Protein AF-A0A428RLQ1-F1 (afdb_monomer)

Sequence (95 aa):
MSDEPIPVKTMSTLGFTLKRRFVEHAQNALTLAIKSQDPNRIAIALTISDHVLNAPSPTPDKLDQWLKVQEKFHKQVPQHWRDVNKWIYSNQGDE

pLDDT: mean 78.95, std 12.08, range [36.25, 92.62]

Mean predicted aligned error: 7.7 Å

Organism: NCBI:txid2604345

Secondary structure (DSSP, 8-state):
---PPPPP--HHHHS---HHHHHHHHHHHHHHHHHHT-HHHHHHHHHHHHHHHHSPPPPHHHHHHHHHHHHHHHSS--GGGG-HHHHT-TTS---

Foldseek 3Di:
DPPADDQDDCCVPLVDAFLLVQQVVLVVQCVVLVVVVPVVSNVVSVVSNVCSVPPQFDDLVVLVVSLVVRCVVPVDHDPCSNDCCNTRVVVPDPD

Structure (mmCIF, N/CA/C/O backbone):
data_AF-A0A428RLQ1-F1
#
_entry.id   AF-A0A428RLQ1-F1
#
loop_
_atom_site.group_PDB
_atom_site.id
_atom_site.type_symbol
_atom_site.label_atom_id
_atom_site.label_alt_id
_atom_site.label_comp_id
_atom_site.label_asym_id
_atom_site.label_entity_id
_atom_site.label_seq_id
_atom_site.pdbx_PDB_ins_code
_atom_site.Cartn_x
_atom_site.Cartn_y
_atom_site.Cartn_z
_atom_site.occupancy
_atom_site.B_iso_or_equiv
_atom_site.auth_seq_id
_atom_site.auth_comp_id
_atom_site.auth_asym_id
_atom_site.auth_atom_id
_atom_site.pdbx_PDB_model_num
ATOM 1 N N . MET A 1 1 ? -16.224 16.384 -12.813 1.00 40.09 1 MET A N 1
ATOM 2 C CA . MET A 1 1 ? -16.292 14.926 -12.597 1.00 40.09 1 MET A CA 1
ATOM 3 C C . MET A 1 1 ? -14.955 14.379 -13.056 1.00 40.09 1 MET A C 1
ATOM 5 O O . MET A 1 1 ? -14.728 14.348 -14.256 1.00 40.09 1 MET A O 1
ATOM 9 N N . SER A 1 2 ? -14.018 14.123 -12.142 1.00 47.22 2 SER A N 1
ATOM 10 C CA . SER A 1 2 ? -12.735 13.535 -12.540 1.00 47.22 2 SER A CA 1
ATOM 11 C C . SER A 1 2 ? -12.964 12.058 -12.823 1.00 47.22 2 SER A C 1
ATOM 13 O O . SER A 1 2 ? -13.110 11.272 -11.892 1.00 47.22 2 SER A O 1
ATOM 15 N N . ASP A 1 3 ? -13.018 11.712 -14.106 1.00 60.16 3 ASP A N 1
ATOM 16 C CA . ASP A 1 3 ? -13.015 10.343 -14.636 1.00 60.16 3 ASP A CA 1
ATOM 17 C C . ASP A 1 3 ? -11.606 9.726 -14.484 1.00 60.16 3 ASP A C 1
ATOM 19 O O . ASP A 1 3 ? -11.021 9.187 -15.419 1.00 60.16 3 ASP A O 1
ATOM 23 N N . GLU A 1 4 ? -10.973 9.920 -13.318 1.00 66.88 4 GLU A N 1
ATOM 24 C CA . GLU A 1 4 ? -9.626 9.407 -13.089 1.00 66.88 4 GLU A CA 1
ATOM 25 C C . GLU A 1 4 ? -9.709 7.879 -12.957 1.00 66.88 4 GLU A C 1
ATOM 27 O O . GLU A 1 4 ? -10.485 7.379 -12.133 1.00 66.88 4 GLU A O 1
ATOM 32 N N . PRO A 1 5 ? -8.936 7.118 -13.753 1.00 73.94 5 PRO A N 1
ATOM 33 C CA . PRO A 1 5 ? -8.964 5.667 -13.685 1.00 73.94 5 PRO A CA 1
ATOM 34 C C . PRO A 1 5 ? -8.578 5.203 -12.282 1.00 73.94 5 PRO A C 1
ATOM 36 O O . PRO A 1 5 ? -7.568 5.625 -11.735 1.00 73.94 5 PRO A O 1
ATOM 39 N N . ILE A 1 6 ? -9.363 4.309 -11.685 1.00 78.56 6 ILE A N 1
ATOM 40 C CA . ILE A 1 6 ? -9.007 3.726 -10.388 1.00 78.56 6 ILE A CA 1
ATOM 41 C C . ILE A 1 6 ? -7.866 2.728 -10.618 1.00 78.56 6 ILE A C 1
ATOM 43 O O . ILE A 1 6 ? -8.066 1.777 -11.376 1.00 78.56 6 ILE A O 1
ATOM 47 N N . PRO A 1 7 ? -6.703 2.870 -9.949 1.00 79.50 7 PRO A N 1
ATOM 48 C CA . PRO A 1 7 ? -5.596 1.962 -10.183 1.00 79.50 7 PRO A CA 1
ATOM 49 C C . PRO A 1 7 ? -5.949 0.524 -9.811 1.00 79.50 7 PRO A C 1
ATOM 51 O O . PRO A 1 7 ? -6.426 0.243 -8.700 1.00 79.50 7 PRO A O 1
ATOM 54 N N . VAL A 1 8 ? -5.650 -0.403 -10.721 1.00 82.00 8 VAL A N 1
ATOM 55 C CA . VAL A 1 8 ? -5.909 -1.827 -10.509 1.00 82.00 8 VAL A CA 1
ATOM 56 C C . VAL A 1 8 ? -5.037 -2.380 -9.385 1.00 82.00 8 VAL A C 1
ATOM 58 O O . VAL A 1 8 ? -3.900 -1.947 -9.170 1.00 82.00 8 VAL A O 1
ATOM 61 N N . LYS A 1 9 ? -5.563 -3.366 -8.652 1.00 78.69 9 LYS A N 1
ATOM 62 C CA . LYS A 1 9 ? -4.795 -4.083 -7.627 1.00 78.69 9 LYS A CA 1
ATOM 63 C C . LYS A 1 9 ? -3.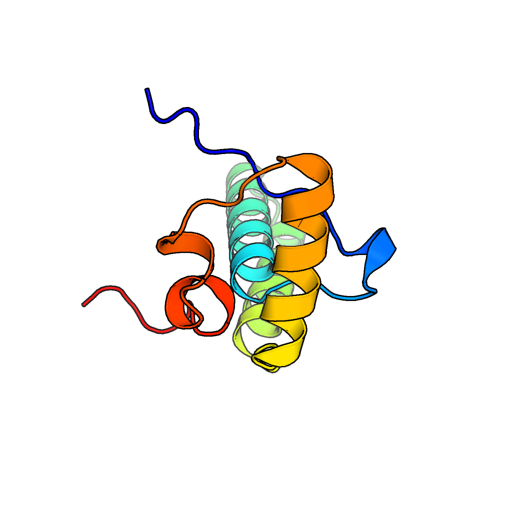717 -4.925 -8.308 1.00 78.69 9 LYS A C 1
ATOM 65 O O . LYS A 1 9 ? -4.030 -5.883 -9.002 1.00 78.69 9 LYS A O 1
ATOM 70 N N . THR A 1 10 ? -2.450 -4.596 -8.071 1.00 78.25 10 THR A N 1
ATOM 71 C CA . THR A 1 10 ? -1.306 -5.290 -8.685 1.00 78.25 10 THR A CA 1
ATOM 72 C C . THR A 1 10 ? -0.669 -6.342 -7.788 1.00 78.25 10 THR A C 1
ATOM 74 O O . THR A 1 10 ? 0.273 -6.993 -8.220 1.00 78.25 10 THR A O 1
ATOM 77 N N . MET A 1 11 ? -1.148 -6.530 -6.554 1.00 79.25 11 MET A N 1
ATOM 78 C CA . MET A 1 11 ? -0.501 -7.427 -5.588 1.00 79.25 11 MET A CA 1
ATOM 79 C C . MET A 1 11 ? -0.429 -8.874 -6.097 1.00 79.25 11 MET A C 1
ATOM 81 O O . MET A 1 11 ? 0.605 -9.515 -5.955 1.00 79.25 11 MET A O 1
ATOM 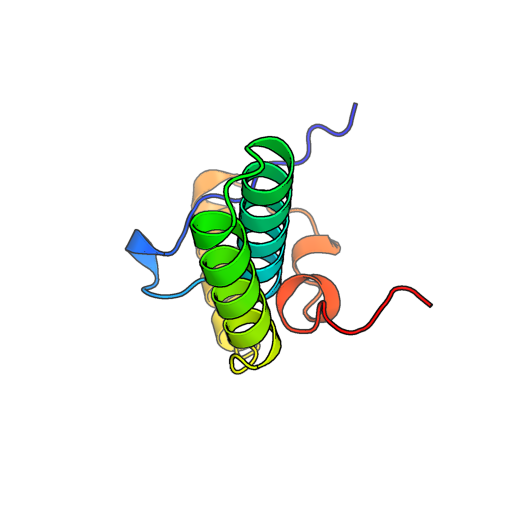85 N N . SER A 1 12 ? -1.478 -9.349 -6.773 1.00 77.12 12 SER A N 1
ATOM 86 C CA . SER A 1 12 ? -1.515 -10.682 -7.392 1.00 77.12 12 SER A CA 1
ATOM 87 C C . SER A 1 12 ? -0.609 -10.820 -8.622 1.00 77.12 12 SER A C 1
ATOM 89 O O . SER A 1 12 ? -0.240 -11.934 -8.971 1.00 77.12 12 SER A O 1
ATOM 91 N N . THR A 1 13 ? -0.251 -9.712 -9.278 1.00 79.25 13 THR A N 1
ATOM 92 C CA . THR A 1 13 ? 0.523 -9.710 -10.533 1.00 79.25 13 THR A CA 1
ATOM 93 C C . THR A 1 13 ? 2.004 -9.411 -10.306 1.00 79.25 13 THR A C 1
ATOM 95 O O . THR A 1 13 ? 2.856 -9.996 -10.961 1.00 79.25 13 THR A O 1
ATOM 98 N N . LEU A 1 14 ? 2.314 -8.484 -9.399 1.00 80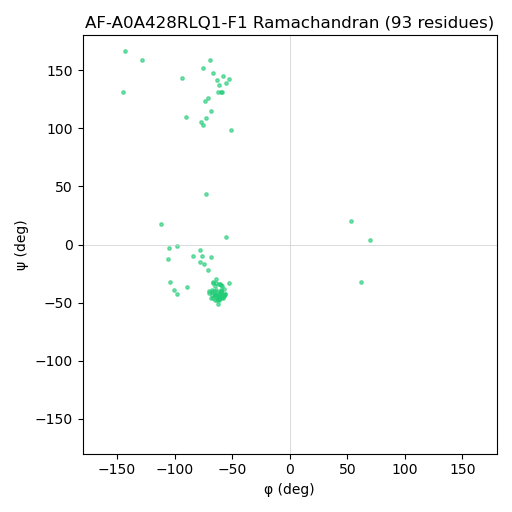.81 14 LEU A N 1
ATOM 99 C CA . LEU A 1 14 ? 3.666 -7.992 -9.129 1.00 80.81 14 LEU A CA 1
ATOM 100 C C . LEU A 1 14 ? 4.250 -8.536 -7.818 1.00 80.81 14 LEU A C 1
ATOM 102 O O . LEU A 1 14 ? 5.431 -8.348 -7.553 1.00 80.81 14 LEU A O 1
ATOM 106 N N . GLY A 1 15 ? 3.434 -9.154 -6.957 1.00 79.75 15 GLY A N 1
ATOM 107 C CA . GLY A 1 15 ? 3.860 -9.579 -5.619 1.00 79.75 15 GLY A CA 1
ATOM 108 C C . GLY A 1 15 ? 4.119 -8.418 -4.649 1.00 79.75 15 GLY A C 1
ATOM 109 O O . GLY A 1 15 ? 4.531 -8.645 -3.515 1.00 79.75 15 GLY A O 1
ATOM 110 N N . PHE A 1 16 ? 3.870 -7.171 -5.063 1.00 77.56 16 PHE A N 1
ATOM 111 C CA . PHE A 1 16 ? 3.994 -5.980 -4.225 1.00 77.56 16 PHE A CA 1
ATOM 112 C C . PHE A 1 16 ? 2.898 -4.945 -4.527 1.00 77.56 16 PHE A C 1
ATOM 114 O O . PHE A 1 16 ? 2.204 -5.001 -5.547 1.00 77.56 16 PHE A O 1
ATOM 121 N N . THR A 1 17 ? 2.765 -3.970 -3.626 1.00 75.50 17 THR A N 1
ATOM 122 C CA . THR A 1 17 ? 1.940 -2.766 -3.800 1.00 75.50 17 THR A CA 1
ATOM 123 C C . THR A 1 17 ? 2.766 -1.511 -3.510 1.00 75.50 17 THR A C 1
ATOM 125 O O . THR A 1 17 ? 3.788 -1.580 -2.827 1.00 75.50 17 THR A O 1
ATOM 128 N N . LEU A 1 18 ? 2.333 -0.361 -4.032 1.00 81.56 18 LEU A N 1
ATOM 129 C CA . LEU A 1 18 ? 2.950 0.933 -3.731 1.00 81.56 18 LEU A CA 1
ATOM 130 C C . LEU A 1 18 ? 2.558 1.427 -2.331 1.00 81.56 18 LEU A C 1
ATOM 132 O O . LEU A 1 18 ? 1.469 1.107 -1.842 1.00 81.56 18 LEU A O 1
ATOM 136 N N . LYS A 1 19 ? 3.432 2.230 -1.704 1.00 80.19 19 LYS A N 1
ATOM 137 C CA . LYS A 1 19 ? 3.277 2.679 -0.309 1.00 80.19 19 LYS A CA 1
ATOM 138 C C . LYS A 1 19 ? 1.977 3.449 -0.103 1.00 80.19 19 LYS A C 1
ATOM 140 O O . LYS A 1 19 ? 1.228 3.115 0.808 1.00 80.19 19 LYS A O 1
ATOM 145 N N . ARG A 1 20 ? 1.632 4.382 -1.000 1.00 80.50 20 ARG A N 1
ATOM 146 C CA . ARG A 1 20 ? 0.370 5.143 -0.907 1.00 80.50 20 ARG A CA 1
ATOM 147 C C . ARG A 1 20 ? -0.874 4.257 -0.861 1.00 80.50 20 ARG A C 1
ATOM 149 O O . ARG A 1 20 ? -1.745 4.484 -0.033 1.00 80.50 20 ARG A O 1
ATOM 156 N N . ARG A 1 21 ? -0.939 3.200 -1.677 1.00 76.88 21 ARG A N 1
ATOM 157 C CA . ARG A 1 21 ? -2.077 2.258 -1.666 1.00 76.88 21 ARG A CA 1
ATOM 158 C C . A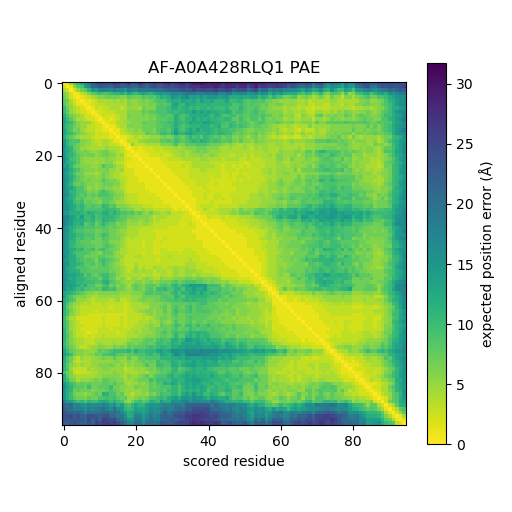RG A 1 21 ? -2.175 1.501 -0.347 1.00 76.88 21 ARG A C 1
ATOM 160 O O . ARG A 1 21 ? -3.272 1.201 0.115 1.00 76.88 21 ARG A O 1
ATOM 167 N N . PHE A 1 22 ? -1.028 1.186 0.245 1.00 79.00 22 PHE A N 1
ATOM 168 C CA . PHE A 1 22 ? -0.967 0.519 1.536 1.00 79.00 22 PHE A CA 1
ATOM 169 C C . PHE A 1 22 ? -1.426 1.464 2.661 1.00 79.00 22 PHE A C 1
ATOM 171 O O . PHE A 1 22 ? -2.223 1.053 3.503 1.00 79.00 22 PHE A O 1
ATOM 178 N N . VAL A 1 23 ? -1.038 2.747 2.603 1.00 81.75 23 VAL A N 1
ATOM 179 C CA . VAL A 1 23 ? -1.499 3.809 3.522 1.00 81.75 23 VAL A CA 1
ATOM 180 C C . VAL A 1 23 ? -3.007 4.023 3.415 1.00 81.75 23 VAL A C 1
ATOM 182 O O . VAL A 1 23 ? -3.700 3.949 4.426 1.00 81.75 23 VAL A O 1
ATOM 185 N N . GLU A 1 24 ? -3.538 4.203 2.204 1.00 83.00 24 GLU A N 1
ATOM 186 C CA . GLU A 1 24 ? -4.980 4.368 1.964 1.00 83.00 24 GLU A CA 1
ATOM 187 C C . GLU A 1 24 ? -5.785 3.184 2.519 1.00 83.00 24 GLU A C 1
ATOM 189 O O . GLU A 1 24 ? -6.832 3.358 3.145 1.00 83.00 24 GLU A O 1
ATOM 194 N N . HIS A 1 25 ? -5.297 1.958 2.314 1.00 82.31 25 HIS A N 1
ATOM 195 C CA . HIS A 1 25 ? -5.952 0.761 2.832 1.00 82.31 25 HIS A CA 1
ATOM 196 C C . HIS A 1 25 ? -5.952 0.727 4.366 1.00 82.31 25 HIS A C 1
ATOM 198 O O . HIS A 1 25 ? -6.977 0.413 4.972 1.00 82.31 25 HIS A O 1
ATOM 204 N N . ALA A 1 26 ? -4.828 1.072 4.998 1.00 84.88 26 ALA A N 1
ATOM 205 C CA . ALA A 1 26 ? -4.706 1.112 6.451 1.00 84.88 26 ALA A CA 1
ATOM 206 C C . ALA A 1 26 ? -5.607 2.186 7.082 1.00 84.88 26 ALA A C 1
ATOM 208 O O . ALA A 1 26 ? -6.333 1.897 8.031 1.00 84.88 26 ALA A O 1
ATOM 209 N N . GLN A 1 27 ? -5.650 3.387 6.499 1.00 86.69 27 GLN A N 1
ATOM 210 C CA . GLN A 1 27 ? -6.523 4.477 6.947 1.00 86.69 27 GLN A CA 1
ATOM 211 C C . GLN A 1 27 ? -8.009 4.121 6.818 1.00 86.69 27 GLN A C 1
ATOM 213 O O . GLN A 1 27 ? -8.802 4.391 7.725 1.00 86.69 27 GLN A O 1
ATOM 218 N N . ASN A 1 28 ? -8.394 3.463 5.722 1.00 87.00 28 ASN A N 1
ATOM 219 C CA . ASN A 1 28 ? -9.760 2.977 5.544 1.00 87.00 28 ASN A CA 1
ATOM 220 C C . ASN A 1 28 ? -10.111 1.894 6.572 1.00 87.00 28 ASN A C 1
ATOM 222 O O . ASN A 1 28 ? -11.186 1.945 7.170 1.00 87.00 28 ASN A O 1
ATOM 226 N N . ALA A 1 29 ? -9.202 0.947 6.824 1.00 85.62 29 ALA A N 1
ATOM 227 C CA . ALA A 1 29 ? -9.389 -0.082 7.843 1.00 85.62 29 ALA A CA 1
ATOM 228 C C . ALA A 1 29 ? -9.540 0.526 9.247 1.00 85.62 29 ALA A C 1
ATOM 230 O 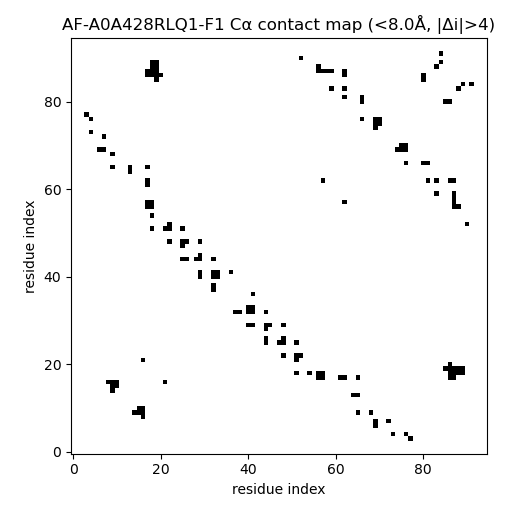O . ALA A 1 29 ? -10.446 0.136 9.983 1.00 85.62 29 ALA A O 1
ATOM 231 N N . LEU A 1 30 ? -8.724 1.530 9.587 1.00 87.25 30 LEU A N 1
ATOM 232 C CA . LEU A 1 30 ? -8.819 2.262 10.851 1.00 87.25 30 LEU A CA 1
ATOM 233 C C . LEU A 1 30 ? -10.148 3.008 10.975 1.00 87.25 30 LEU A C 1
ATOM 235 O O . LEU A 1 30 ? -10.827 2.895 11.993 1.00 87.25 30 LEU A O 1
ATOM 239 N N . THR A 1 31 ? -10.570 3.702 9.919 1.00 88.94 31 THR A N 1
ATOM 240 C CA . THR A 1 31 ? -11.860 4.407 9.886 1.00 88.94 31 THR A CA 1
ATOM 241 C C . THR A 1 31 ? -13.031 3.453 10.131 1.00 88.94 31 THR A C 1
ATOM 243 O O . THR A 1 31 ? -13.936 3.757 10.910 1.00 88.94 31 THR A O 1
ATOM 246 N N . LEU A 1 32 ? -13.023 2.283 9.487 1.00 88.00 32 LEU A N 1
ATOM 247 C CA . LEU A 1 32 ? -14.057 1.264 9.671 1.00 88.00 32 LEU A CA 1
ATOM 248 C C . LEU A 1 32 ? -14.019 0.657 11.078 1.00 88.00 32 LEU A C 1
ATOM 250 O O . LEU A 1 32 ? -15.074 0.445 11.675 1.00 88.00 32 LEU A O 1
ATOM 254 N N . ALA A 1 33 ? -12.825 0.421 11.622 1.00 89.50 33 ALA A N 1
ATOM 255 C CA . ALA A 1 33 ? -12.653 -0.080 12.978 1.00 89.50 3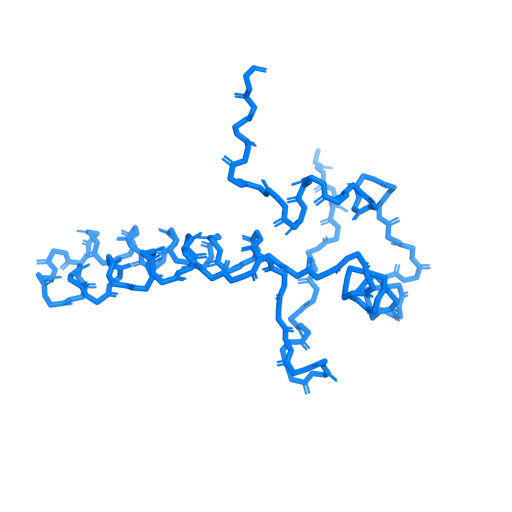3 ALA A CA 1
ATOM 256 C C . ALA A 1 33 ? -13.212 0.902 14.020 1.00 89.50 33 ALA A C 1
ATOM 258 O O . ALA A 1 33 ? -14.009 0.498 14.867 1.00 89.50 33 ALA A O 1
ATOM 259 N N . ILE A 1 34 ? -12.894 2.196 13.898 1.00 89.69 34 ILE A N 1
ATOM 260 C CA . ILE A 1 34 ? -13.418 3.256 14.774 1.00 89.69 34 ILE A CA 1
ATOM 261 C C . ILE A 1 34 ? -14.948 3.310 14.701 1.00 89.69 34 ILE A C 1
ATOM 263 O O . ILE A 1 34 ? -15.612 3.330 15.736 1.00 89.69 34 ILE A O 1
ATOM 267 N N . LYS A 1 35 ? -15.526 3.264 13.492 1.00 92.62 35 LYS A N 1
ATOM 268 C CA . LYS A 1 35 ? -16.989 3.234 13.307 1.00 92.62 35 LYS A CA 1
ATOM 269 C C . LYS A 1 35 ? -17.648 2.016 13.952 1.00 92.62 35 LYS A C 1
ATOM 271 O O . LYS A 1 35 ? -18.773 2.126 14.423 1.00 92.62 35 LYS A O 1
ATOM 276 N N . SER A 1 36 ? -16.966 0.871 13.970 1.00 91.06 36 SER A N 1
ATOM 277 C CA . SER A 1 36 ? -17.480 -0.348 14.604 1.00 91.06 36 SER A CA 1
ATOM 278 C C . SER A 1 36 ? -17.390 -0.348 16.132 1.00 91.06 36 SER A C 1
ATOM 280 O O . SER A 1 36 ? -17.953 -1.246 16.747 1.00 91.06 36 SER A O 1
ATOM 282 N N . GLN A 1 37 ? -16.690 0.626 16.735 1.00 90.38 37 GLN A N 1
ATOM 283 C CA . GLN A 1 37 ? -16.437 0.720 18.182 1.00 90.38 37 GLN A CA 1
ATOM 284 C C . GLN A 1 37 ? -15.829 -0.555 18.800 1.00 90.38 37 GLN A C 1
ATOM 286 O O . GLN A 1 37 ? -15.890 -0.759 20.009 1.00 90.38 37 GLN A O 1
ATOM 291 N N . ASP A 1 38 ? -15.222 -1.410 17.974 1.00 91.25 38 ASP A N 1
ATOM 292 C CA . ASP A 1 38 ? -14.596 -2.657 18.396 1.00 91.25 38 ASP A CA 1
ATOM 293 C C . ASP A 1 38 ? -13.117 -2.387 18.733 1.00 91.25 38 ASP A C 1
ATOM 295 O O . ASP A 1 38 ? -12.315 -2.125 17.825 1.00 91.25 38 ASP A O 1
ATOM 299 N N . PRO A 1 39 ? -12.726 -2.447 20.018 1.00 88.75 39 PRO A N 1
ATOM 300 C CA . PRO A 1 39 ? -11.370 -2.116 20.442 1.00 88.75 39 PRO A CA 1
ATOM 301 C C . PRO A 1 39 ? -10.316 -3.068 19.862 1.00 88.75 39 PRO A C 1
ATOM 303 O O . PRO A 1 39 ? -9.198 -2.633 19.586 1.00 88.75 39 PRO A O 1
ATOM 306 N N . ASN A 1 40 ? -10.660 -4.334 19.599 1.00 91.12 40 ASN A N 1
ATOM 307 C CA . ASN A 1 40 ? -9.730 -5.284 18.987 1.00 91.12 40 ASN A CA 1
ATOM 308 C C . ASN A 1 40 ? -9.472 -4.923 17.524 1.00 91.12 40 ASN A C 1
ATOM 310 O O . ASN A 1 40 ? -8.329 -4.935 17.069 1.00 91.12 40 ASN A O 1
ATOM 314 N N . ARG A 1 41 ? -10.519 -4.540 16.783 1.00 89.25 41 ARG A N 1
ATOM 315 C CA . ARG A 1 41 ? -10.363 -4.068 15.398 1.00 89.25 41 ARG A CA 1
ATOM 316 C C . ARG A 1 41 ? -9.565 -2.777 15.324 1.00 89.25 41 ARG A C 1
ATOM 318 O O . ARG A 1 41 ? -8.758 -2.625 14.410 1.00 89.25 41 ARG A O 1
ATOM 325 N N . ILE A 1 42 ? -9.775 -1.864 16.273 1.00 90.38 42 ILE A N 1
ATOM 326 C CA . ILE A 1 42 ? -9.025 -0.606 16.344 1.00 90.38 42 ILE A CA 1
ATOM 327 C C . ILE A 1 42 ? -7.542 -0.901 16.586 1.00 90.38 42 ILE A C 1
ATOM 329 O O . ILE A 1 42 ? -6.705 -0.404 15.835 1.00 90.38 42 ILE A O 1
ATOM 333 N N . ALA A 1 43 ? -7.212 -1.761 17.555 1.00 90.50 43 ALA A N 1
ATOM 334 C CA . ALA A 1 43 ? -5.831 -2.152 17.832 1.00 90.50 43 ALA A CA 1
ATOM 335 C C . ALA A 1 43 ? -5.149 -2.779 16.601 1.00 90.50 43 ALA A C 1
ATOM 337 O O . ALA A 1 43 ? -4.056 -2.363 16.225 1.00 90.50 43 ALA A O 1
ATOM 338 N N . ILE A 1 44 ? -5.827 -3.704 15.912 1.00 88.12 44 ILE A N 1
ATOM 339 C CA . ILE A 1 44 ? -5.311 -4.331 14.684 1.00 88.12 44 ILE A CA 1
ATOM 340 C C . ILE A 1 44 ? -5.074 -3.287 13.587 1.00 88.12 44 ILE A C 1
ATOM 342 O O . ILE A 1 44 ? -4.026 -3.291 12.941 1.00 88.12 44 ILE A O 1
ATOM 346 N N . ALA A 1 45 ? -6.023 -2.375 13.367 1.00 88.25 45 ALA A N 1
ATOM 347 C CA . ALA A 1 45 ? -5.894 -1.350 12.338 1.00 88.25 45 ALA A CA 1
ATOM 348 C C . ALA A 1 45 ? -4.766 -0.345 12.637 1.00 88.25 45 ALA A C 1
ATOM 350 O O . ALA A 1 45 ? -4.095 0.117 11.709 1.00 88.25 45 ALA A O 1
ATOM 351 N N . LEU A 1 46 ? -4.518 -0.044 13.916 1.00 88.75 46 LEU A N 1
ATOM 352 C CA . LEU A 1 46 ? -3.377 0.764 14.352 1.00 88.75 46 LEU A CA 1
ATOM 353 C C . LEU A 1 46 ? -2.048 0.047 14.091 1.00 88.75 46 LEU A C 1
ATOM 355 O O . LEU A 1 46 ? -1.152 0.651 13.508 1.00 88.75 46 LEU A O 1
ATOM 359 N N . THR A 1 47 ? -1.936 -1.243 14.422 1.00 88.56 47 THR A N 1
ATOM 360 C CA . THR A 1 47 ? -0.740 -2.045 14.108 1.00 88.56 47 THR A CA 1
ATOM 361 C C . THR A 1 47 ? -0.472 -2.104 12.604 1.00 88.56 47 THR A C 1
ATOM 363 O O . THR A 1 47 ? 0.670 -1.960 12.175 1.00 88.56 47 THR A O 1
ATOM 366 N N . ILE A 1 48 ? -1.518 -2.273 11.787 1.00 85.56 48 ILE A N 1
ATOM 367 C CA . ILE A 1 48 ? -1.387 -2.249 10.324 1.00 85.56 48 ILE A CA 1
ATOM 368 C C . ILE A 1 48 ? -0.876 -0.880 9.866 1.00 85.56 48 ILE A C 1
ATOM 370 O O . ILE A 1 48 ? 0.057 -0.822 9.072 1.00 85.56 48 ILE A O 1
ATOM 374 N N . SER A 1 49 ? -1.450 0.209 10.381 1.00 85.06 49 SER A N 1
ATOM 375 C CA . SER A 1 49 ? -1.053 1.576 10.020 1.00 85.06 49 SER A CA 1
ATOM 376 C C . SER A 1 49 ? 0.406 1.867 10.376 1.00 85.06 49 SER A C 1
ATOM 378 O O . SER A 1 49 ? 1.134 2.395 9.540 1.00 85.06 49 SER A O 1
ATOM 380 N N . ASP A 1 50 ? 0.855 1.468 11.566 1.00 84.50 50 ASP A N 1
ATOM 381 C CA . ASP A 1 50 ? 2.254 1.609 11.980 1.00 84.50 50 ASP A CA 1
ATOM 382 C C . ASP A 1 50 ? 3.197 0.814 11.063 1.00 84.50 50 ASP A C 1
ATOM 384 O O . ASP A 1 50 ? 4.160 1.358 10.517 1.00 84.50 50 ASP A O 1
ATOM 388 N N . HIS A 1 51 ? 2.859 -0.450 10.786 1.00 83.31 51 HIS A N 1
ATOM 389 C CA . HIS A 1 51 ? 3.647 -1.291 9.891 1.00 83.31 51 HIS A CA 1
ATOM 390 C C . HIS A 1 51 ? 3.758 -0.691 8.484 1.00 83.31 51 HIS A C 1
ATOM 392 O O . HIS A 1 51 ? 4.824 -0.715 7.876 1.00 83.31 51 HIS A O 1
ATOM 398 N N . VAL A 1 52 ? 2.672 -0.116 7.966 1.00 81.25 52 VAL A N 1
ATOM 399 C CA . VAL A 1 52 ? 2.641 0.547 6.657 1.00 81.25 52 VAL A CA 1
ATOM 400 C C . VAL A 1 52 ? 3.544 1.782 6.623 1.00 81.25 52 VAL A C 1
ATOM 402 O O . VAL A 1 52 ? 4.259 1.998 5.641 1.00 81.25 52 VAL A O 1
ATOM 405 N N . LEU A 1 53 ? 3.512 2.605 7.674 1.00 76.31 53 LEU A N 1
ATOM 406 C CA . LEU A 1 53 ? 4.319 3.823 7.758 1.00 76.31 53 LEU A CA 1
ATOM 407 C C . LEU A 1 53 ? 5.814 3.496 7.814 1.00 76.31 53 LEU A C 1
ATOM 409 O O . LEU A 1 53 ? 6.603 4.145 7.117 1.00 76.31 53 LEU A O 1
ATOM 413 N N . ASN A 1 54 ? 6.163 2.447 8.561 1.00 78.31 54 ASN A N 1
ATOM 414 C CA . ASN A 1 54 ? 7.525 1.953 8.746 1.00 78.31 54 ASN A CA 1
ATOM 415 C C . ASN A 1 54 ? 7.999 1.005 7.628 1.00 78.31 54 ASN A C 1
ATOM 417 O O . ASN A 1 54 ? 9.185 0.684 7.552 1.00 78.31 54 ASN A O 1
ATOM 421 N N . ALA A 1 55 ? 7.106 0.572 6.732 1.00 73.31 55 ALA A N 1
ATOM 422 C CA . ALA A 1 55 ? 7.471 -0.282 5.611 1.00 73.31 55 ALA A CA 1
ATOM 423 C C . ALA A 1 55 ? 8.451 0.439 4.665 1.00 73.31 55 ALA A C 1
ATOM 425 O O . ALA A 1 55 ? 8.287 1.642 4.389 1.00 73.31 55 ALA A O 1
ATOM 426 N N . PRO A 1 56 ? 9.445 -0.292 4.120 1.00 69.75 56 PRO A N 1
ATOM 427 C CA . PRO A 1 56 ? 10.392 0.270 3.174 1.00 69.75 56 PRO A CA 1
ATOM 428 C C . PRO A 1 56 ? 9.642 0.810 1.959 1.00 69.75 56 PRO A C 1
ATOM 430 O O . PRO A 1 56 ? 8.790 0.134 1.374 1.00 69.75 56 PRO A O 1
ATOM 433 N N . SER A 1 57 ? 9.964 2.044 1.579 1.00 69.31 57 SER A N 1
ATOM 434 C CA . SER A 1 57 ? 9.387 2.644 0.386 1.00 69.31 57 SER A CA 1
ATOM 435 C C . SER A 1 57 ? 9.777 1.821 -0.852 1.00 69.31 57 SER A C 1
ATOM 437 O O . SER A 1 57 ? 10.926 1.386 -0.968 1.00 69.31 57 SER A O 1
ATOM 439 N N . PRO A 1 58 ? 8.838 1.567 -1.781 1.00 71.62 58 PRO A N 1
ATOM 440 C CA . PRO A 1 58 ? 9.155 0.878 -3.023 1.00 71.62 58 PRO A CA 1
ATOM 441 C C . PRO A 1 58 ? 10.232 1.644 -3.802 1.00 71.62 58 PRO A C 1
ATOM 443 O O . PRO A 1 58 ? 10.267 2.866 -3.782 1.00 71.62 58 PRO A O 1
ATOM 446 N N . THR A 1 59 ? 11.127 0.946 -4.494 1.00 78.88 59 THR A N 1
ATOM 447 C CA . THR A 1 59 ? 12.126 1.607 -5.344 1.00 78.88 59 THR A CA 1
ATOM 448 C C . THR A 1 59 ? 11.458 2.250 -6.569 1.00 78.88 59 THR A C 1
ATOM 450 O O . THR A 1 59 ? 10.378 1.808 -6.970 1.00 78.88 59 THR A O 1
ATOM 453 N N . PRO A 1 60 ? 12.088 3.244 -7.222 1.00 79.75 60 PRO A N 1
ATOM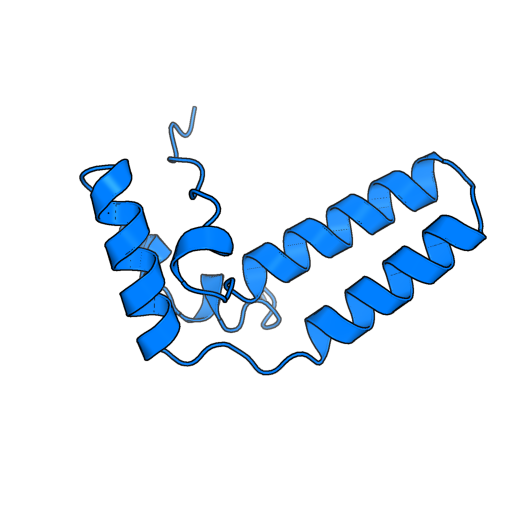 454 C CA . PRO A 1 60 ? 11.580 3.805 -8.479 1.00 79.75 60 PRO A CA 1
ATOM 455 C C . PRO A 1 60 ? 11.305 2.746 -9.562 1.00 79.75 60 PRO A C 1
ATOM 457 O O . PRO A 1 60 ? 10.324 2.852 -10.290 1.00 79.75 60 PRO A O 1
ATOM 460 N N . ASP A 1 61 ? 12.097 1.669 -9.601 1.00 84.75 61 ASP A N 1
ATOM 461 C CA . ASP A 1 61 ? 11.867 0.516 -10.486 1.00 84.75 61 ASP A CA 1
ATOM 462 C C . ASP A 1 61 ? 10.503 -0.161 -10.241 1.00 84.75 61 ASP A C 1
ATOM 464 O O . ASP A 1 61 ? 9.775 -0.484 -11.177 1.00 84.75 61 ASP A O 1
ATOM 468 N N . LYS A 1 62 ? 10.086 -0.290 -8.975 1.00 83.06 62 LYS A N 1
ATOM 469 C CA . LYS A 1 62 ? 8.767 -0.835 -8.623 1.00 83.06 62 LYS A CA 1
ATOM 470 C C . LYS A 1 62 ? 7.622 0.072 -9.075 1.00 83.06 62 LYS A C 1
ATOM 472 O O . LYS A 1 62 ? 6.552 -0.437 -9.409 1.00 83.06 62 LYS A O 1
ATOM 477 N N . LEU A 1 63 ? 7.824 1.392 -9.099 1.00 85.94 63 LEU A N 1
ATOM 478 C CA . LEU A 1 63 ? 6.841 2.313 -9.673 1.00 85.94 63 LEU A CA 1
ATOM 479 C C . LEU A 1 63 ? 6.724 2.122 -11.184 1.00 85.94 63 LEU A C 1
ATOM 481 O O . LEU A 1 63 ? 5.605 2.053 -11.681 1.00 85.94 63 LEU A O 1
ATOM 485 N N . ASP A 1 64 ? 7.837 1.969 -11.898 1.00 86.31 64 ASP A N 1
ATOM 486 C CA . ASP A 1 64 ? 7.822 1.707 -13.341 1.00 86.31 64 ASP A CA 1
ATOM 487 C C . ASP A 1 64 ? 7.103 0.386 -13.674 1.00 86.31 64 ASP A C 1
ATOM 489 O O . ASP A 1 64 ? 6.212 0.347 -14.525 1.00 86.31 64 ASP A O 1
ATOM 493 N N . GLN A 1 65 ? 7.392 -0.684 -12.926 1.00 87.56 65 GLN A N 1
ATOM 494 C CA . GLN A 1 65 ? 6.677 -1.959 -13.047 1.00 87.56 65 GLN A CA 1
ATOM 495 C C . GLN A 1 65 ? 5.174 -1.816 -12.770 1.00 87.56 65 GLN A C 1
ATOM 497 O O . GLN A 1 65 ? 4.350 -2.395 -13.483 1.00 87.56 65 GLN A O 1
ATOM 502 N N . TRP A 1 66 ? 4.800 -1.033 -11.756 1.00 88.12 66 TRP A N 1
ATOM 503 C CA . TRP A 1 66 ? 3.400 -0.753 -11.455 1.00 88.12 66 TRP A CA 1
ATOM 504 C C . TRP A 1 66 ? 2.722 0.032 -12.580 1.00 88.12 66 TRP A C 1
ATOM 506 O O . TRP A 1 66 ? 1.664 -0.395 -13.043 1.00 88.12 66 TRP A O 1
ATOM 516 N N . LEU A 1 67 ? 3.342 1.108 -13.077 1.00 88.00 67 LEU A N 1
ATOM 517 C CA . LEU A 1 67 ? 2.831 1.918 -14.188 1.00 88.00 67 LEU A CA 1
ATOM 518 C C . LEU A 1 67 ? 2.614 1.069 -15.441 1.00 88.00 67 LEU A C 1
ATOM 520 O O . LEU A 1 67 ? 1.539 1.132 -16.028 1.00 88.00 67 LEU A O 1
ATOM 524 N N . LYS A 1 68 ? 3.566 0.194 -15.784 1.00 89.31 68 LYS A N 1
ATOM 525 C CA . LYS A 1 68 ? 3.438 -0.749 -16.906 1.00 89.31 68 LYS A CA 1
ATOM 526 C C . LYS A 1 68 ? 2.221 -1.657 -16.779 1.00 89.31 68 LYS A C 1
ATOM 528 O O . LYS A 1 68 ? 1.579 -1.971 -17.779 1.00 89.31 68 LYS A O 1
ATOM 533 N N . VAL A 1 69 ? 1.895 -2.116 -15.569 1.00 88.12 69 VAL A N 1
ATOM 534 C CA . VAL A 1 69 ? 0.671 -2.898 -15.352 1.00 88.12 69 VAL A CA 1
ATOM 535 C C . VAL A 1 69 ? -0.553 -2.013 -15.549 1.00 88.12 69 VAL A C 1
ATOM 537 O O . VAL A 1 69 ? -1.450 -2.408 -16.283 1.00 88.12 69 VAL A O 1
ATOM 540 N N . GLN A 1 70 ? -0.581 -0.809 -14.978 1.00 87.38 70 GLN A N 1
ATOM 541 C CA . GLN A 1 70 ? -1.706 0.116 -15.147 1.00 87.38 70 GLN A CA 1
ATOM 542 C C . GLN A 1 70 ? -1.949 0.489 -16.621 1.00 87.38 70 GLN A C 1
ATOM 544 O O . GLN A 1 70 ? -3.092 0.481 -17.073 1.00 87.38 70 GLN A O 1
ATOM 549 N N . GLU A 1 71 ? -0.892 0.737 -17.399 1.00 88.12 71 GLU A N 1
ATOM 550 C CA . GLU A 1 71 ? -0.971 1.048 -18.834 1.00 88.12 71 GLU A CA 1
ATOM 551 C C . GLU A 1 71 ? -1.599 -0.099 -19.639 1.00 88.12 71 GLU A C 1
ATOM 553 O O . GLU A 1 71 ? -2.373 0.156 -20.562 1.00 88.12 71 GLU A O 1
ATOM 558 N N . LYS A 1 72 ? -1.365 -1.361 -19.250 1.00 86.44 72 LYS A N 1
ATOM 559 C CA . LYS A 1 72 ? -2.028 -2.519 -19.878 1.00 86.44 72 LYS A CA 1
ATOM 560 C C . LYS A 1 72 ? -3.543 -2.523 -19.670 1.00 86.44 72 LYS A C 1
ATOM 562 O O . LYS A 1 72 ? -4.261 -2.992 -20.548 1.00 86.44 72 LYS A O 1
ATOM 567 N N . PHE A 1 73 ? -4.029 -2.021 -18.534 1.00 82.94 73 PHE A N 1
ATOM 568 C CA . PHE A 1 73 ? -5.462 -1.989 -18.221 1.00 82.94 73 PHE A CA 1
ATOM 569 C C . PHE A 1 73 ? -6.153 -0.716 -18.719 1.00 82.94 73 PHE A C 1
ATOM 571 O O . PHE A 1 73 ? -7.287 -0.783 -19.185 1.00 82.94 73 PHE A O 1
ATOM 578 N N . HIS A 1 74 ? -5.477 0.433 -18.658 1.00 80.38 74 HIS A N 1
ATOM 579 C CA . HIS A 1 74 ? -6.080 1.738 -18.938 1.00 80.38 74 HIS A CA 1
ATOM 580 C C . HIS A 1 74 ? -5.702 2.335 -20.301 1.00 80.38 74 HIS A C 1
ATOM 582 O O . HIS A 1 74 ? -6.216 3.393 -20.649 1.00 80.38 74 HIS A O 1
ATOM 588 N N . LYS A 1 75 ? -4.835 1.680 -21.092 1.00 77.12 75 LYS A N 1
ATOM 589 C CA . LYS A 1 75 ? -4.221 2.169 -22.353 1.00 77.12 75 LYS A CA 1
ATOM 590 C C . LYS A 1 75 ? -3.346 3.421 -22.198 1.00 77.12 75 LYS A C 1
ATOM 592 O O . LYS A 1 75 ? -2.360 3.555 -22.914 1.00 77.12 75 LYS A O 1
ATOM 597 N N . GLN A 1 76 ? -3.675 4.314 -21.269 1.00 78.88 76 GLN A N 1
ATOM 598 C CA . GLN A 1 76 ? -2.899 5.483 -20.883 1.00 78.88 76 GLN A CA 1
ATOM 599 C C . GLN A 1 76 ? -3.065 5.727 -19.379 1.00 78.88 76 GLN A C 1
ATOM 601 O O . GLN A 1 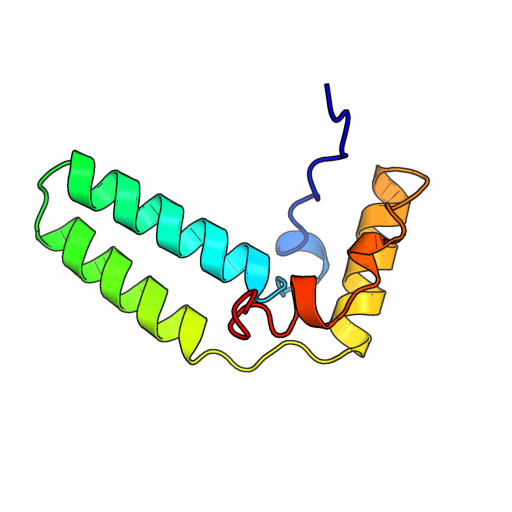76 ? -4.180 5.735 -18.861 1.00 78.88 76 GLN A O 1
ATOM 606 N N . VAL A 1 77 ? -1.949 5.926 -18.679 1.00 83.56 77 VAL A N 1
ATOM 607 C CA . VAL A 1 77 ? -1.948 6.341 -17.269 1.00 83.56 77 VAL A CA 1
ATOM 608 C C . VAL A 1 77 ? -1.859 7.864 -17.166 1.00 83.56 77 VAL A C 1
ATOM 610 O O . VAL A 1 77 ? -1.142 8.481 -17.960 1.00 83.56 77 VAL A O 1
ATOM 613 N N . PRO A 1 78 ? -2.535 8.492 -16.189 1.00 83.88 78 PRO A N 1
ATOM 614 C CA . PRO A 1 78 ? -2.394 9.921 -15.944 1.00 83.88 78 PRO A CA 1
ATOM 615 C C . PRO A 1 78 ? -0.931 10.315 -15.710 1.00 83.88 78 PRO A C 1
ATOM 617 O O . PRO A 1 78 ? -0.203 9.632 -14.990 1.00 83.88 78 PRO A O 1
ATOM 620 N N . GLN A 1 79 ? -0.488 11.444 -16.272 1.00 81.56 79 GLN A N 1
ATOM 621 C CA . GLN A 1 79 ? 0.914 11.876 -16.165 1.00 81.56 79 GLN A CA 1
ATOM 622 C C . GLN A 1 79 ? 1.360 12.061 -14.710 1.00 81.56 79 GLN A C 1
ATOM 624 O O . GLN A 1 79 ? 2.476 11.699 -14.347 1.00 81.56 79 GLN A O 1
ATOM 629 N N . HIS A 1 80 ? 0.458 12.538 -13.855 1.00 81.12 80 HIS A N 1
ATOM 630 C CA . HIS A 1 80 ? 0.716 12.722 -12.433 1.00 81.12 80 HIS A CA 1
ATOM 631 C C . HIS A 1 80 ? 0.892 11.387 -11.671 1.00 81.12 80 HIS A C 1
ATOM 633 O O . HIS A 1 80 ? 1.314 11.393 -10.520 1.00 81.12 80 HIS A O 1
ATOM 639 N N . TRP A 1 81 ? 0.595 10.223 -12.274 1.00 82.62 81 TRP A N 1
ATOM 640 C CA . TRP A 1 81 ? 0.934 8.922 -11.678 1.00 82.62 81 TRP A CA 1
ATOM 641 C C . TRP A 1 81 ? 2.422 8.599 -11.766 1.00 82.62 81 TRP A C 1
ATOM 643 O O . TRP A 1 81 ? 2.901 7.731 -11.044 1.00 82.62 81 TRP A O 1
ATOM 653 N N . ARG A 1 82 ? 3.156 9.302 -12.630 1.00 81.31 82 ARG A N 1
ATOM 654 C CA . ARG A 1 82 ? 4.610 9.169 -12.756 1.00 81.31 82 ARG A CA 1
ATOM 655 C C . ARG A 1 82 ? 5.363 9.898 -11.643 1.00 81.31 82 ARG A C 1
ATOM 657 O O . ARG A 1 82 ? 6.581 9.784 -11.564 1.00 81.31 82 ARG A O 1
ATOM 664 N N . ASP A 1 83 ? 4.648 10.619 -10.783 1.00 81.88 83 ASP A N 1
ATOM 665 C CA . ASP A 1 83 ? 5.221 11.259 -9.611 1.00 81.88 83 ASP A CA 1
ATOM 666 C C . ASP A 1 83 ? 5.562 10.216 -8.532 1.00 81.88 83 ASP A C 1
ATOM 668 O O . ASP A 1 83 ? 4.689 9.624 -7.885 1.00 81.88 83 ASP A O 1
ATOM 672 N N . VAL A 1 84 ? 6.864 9.991 -8.342 1.00 72.88 84 VAL A N 1
ATOM 673 C CA . VAL A 1 84 ? 7.404 9.113 -7.298 1.00 72.88 84 VAL A CA 1
ATOM 674 C C . VAL A 1 84 ? 6.995 9.574 -5.903 1.00 72.88 84 VAL A C 1
ATOM 676 O O . VAL A 1 84 ? 6.712 8.731 -5.054 1.00 72.88 84 VAL A O 1
ATOM 679 N N . ASN A 1 85 ? 6.886 10.879 -5.658 1.00 72.81 85 ASN A N 1
ATOM 680 C CA . ASN A 1 85 ? 6.524 11.404 -4.345 1.00 72.81 85 ASN A CA 1
ATOM 681 C C . ASN A 1 85 ? 5.084 11.034 -4.006 1.00 72.81 85 ASN A C 1
ATOM 683 O O . ASN A 1 85 ? 4.819 10.546 -2.905 1.00 72.81 85 ASN A O 1
ATOM 687 N N . LYS A 1 86 ? 4.187 11.113 -5.000 1.00 73.00 86 LYS A N 1
ATOM 688 C CA . LYS A 1 86 ? 2.792 10.692 -4.855 1.00 73.00 86 LYS A CA 1
ATOM 689 C C . LYS A 1 86 ? 2.684 9.231 -4.429 1.00 73.00 86 LYS A C 1
ATOM 691 O O . LYS A 1 86 ? 1.883 8.929 -3.559 1.00 73.00 86 LYS A O 1
ATOM 696 N N . TRP A 1 87 ? 3.454 8.306 -4.999 1.00 74.75 87 TRP A N 1
ATOM 697 C CA . TRP A 1 87 ? 3.208 6.872 -4.776 1.00 74.75 87 TRP A 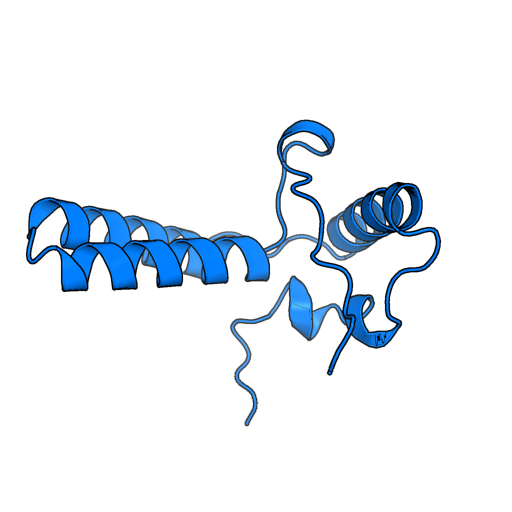CA 1
ATOM 698 C C . TRP A 1 87 ? 4.166 6.164 -3.819 1.00 74.75 87 TRP A C 1
ATOM 700 O O . TRP A 1 87 ? 3.770 5.210 -3.136 1.00 74.75 87 TRP A O 1
ATOM 710 N N . ILE A 1 88 ? 5.420 6.603 -3.792 1.00 72.00 88 ILE A N 1
ATOM 711 C CA . ILE A 1 88 ? 6.523 5.975 -3.061 1.00 72.00 88 ILE A CA 1
ATOM 712 C C . ILE A 1 88 ? 6.755 6.678 -1.723 1.00 72.00 88 ILE A C 1
ATOM 714 O O . ILE A 1 88 ? 6.950 6.007 -0.707 1.00 72.00 88 ILE A O 1
ATOM 718 N N . TYR A 1 89 ? 6.714 8.011 -1.717 1.00 65.25 89 TYR A N 1
ATOM 719 C CA . TYR A 1 89 ? 7.113 8.835 -0.573 1.00 65.25 89 TYR A CA 1
ATOM 720 C C . TYR A 1 89 ? 5.958 9.574 0.091 1.00 65.25 89 TYR A C 1
ATOM 722 O O . TYR A 1 89 ? 6.223 10.469 0.879 1.00 65.25 89 TYR A O 1
ATOM 730 N N . SER A 1 90 ? 4.707 9.169 -0.154 1.00 59.47 90 SER A N 1
ATOM 731 C CA . SER A 1 90 ? 3.466 9.838 0.290 1.00 59.47 90 SER A CA 1
ATOM 732 C C . SER A 1 90 ? 3.311 10.095 1.807 1.00 59.47 90 SER A C 1
ATOM 734 O O . SER A 1 90 ? 2.241 10.517 2.235 1.00 59.47 90 SER A O 1
ATOM 736 N N . ASN A 1 91 ? 4.341 9.819 2.612 1.00 52.66 91 ASN A N 1
ATOM 737 C CA . ASN A 1 91 ? 4.533 10.332 3.968 1.00 52.66 91 ASN A CA 1
ATOM 738 C C . ASN A 1 91 ? 5.060 11.785 3.994 1.00 52.66 91 ASN A C 1
ATOM 740 O O . ASN A 1 91 ? 5.046 12.396 5.057 1.00 52.66 91 ASN A O 1
ATOM 744 N N . GLN A 1 92 ? 5.565 12.328 2.882 1.00 48.25 92 GLN A N 1
ATOM 745 C CA . GLN A 1 92 ? 5.856 13.754 2.763 1.00 48.25 92 GLN A CA 1
ATOM 746 C C . GLN A 1 92 ? 4.526 14.464 2.551 1.00 48.25 92 GLN A C 1
ATOM 748 O O . GLN A 1 92 ? 3.895 14.302 1.507 1.00 48.25 92 GLN A O 1
ATOM 753 N N . GLY A 1 93 ? 4.067 15.136 3.605 1.00 39.97 93 GLY A N 1
ATOM 754 C CA . GLY A 1 93 ? 2.873 15.957 3.559 1.00 39.97 93 GLY A CA 1
ATOM 755 C C . GLY A 1 93 ? 2.959 16.956 2.413 1.00 39.97 93 GLY A C 1
ATOM 756 O O . GLY A 1 93 ? 4.026 17.495 2.124 1.00 39.97 93 GLY A O 1
ATOM 757 N N . ASP A 1 94 ? 1.820 17.178 1.769 1.00 40.94 94 ASP A N 1
ATOM 758 C CA . ASP A 1 94 ? 1.497 18.496 1.246 1.00 40.94 94 ASP A CA 1
ATOM 759 C C . ASP A 1 94 ? 1.702 19.502 2.402 1.00 40.94 94 ASP A C 1
ATOM 761 O O . ASP A 1 94 ? 0.876 19.576 3.316 1.00 40.94 94 ASP A O 1
ATOM 765 N N . GLU A 1 95 ? 2.856 20.175 2.418 1.00 36.25 95 GLU A N 1
ATOM 766 C CA . GLU A 1 95 ? 3.014 21.506 3.022 1.00 36.25 95 GLU A CA 1
ATOM 767 C C . GLU A 1 95 ? 2.474 22.566 2.058 1.00 36.25 95 GLU A C 1
ATOM 769 O O . GLU A 1 95 ? 2.763 22.462 0.840 1.00 36.25 95 GLU A O 1
#

Solvent-accessible surface area (backbone atoms only — not comparable to full-atom values): 5659 Å² total; per-residue (Å²): 131,86,87,68,81,78,82,71,87,42,44,92,78,70,76,48,75,51,41,36,62,49,46,54,50,25,53,50,45,30,55,53,18,58,74,65,71,39,68,69,48,33,53,53,22,49,54,47,38,51,52,49,72,73,44,81,59,53,54,73,68,54,52,53,57,48,49,57,52,44,29,73,76,58,77,60,68,64,75,75,72,72,37,57,55,64,36,36,45,54,83,62,70,91,122

Radius of gyration: 14.8 Å; Cα contacts (8 Å, |Δi|>4): 87; chains: 1; bounding box: 30×32×43 Å